Protein AF-A0A183P8N5-F1 (afdb_monomer)

Foldseek 3Di:
DPVVLCVVVVVVVLQVVLVVVCCVVPVDDPVPVVSSVVVSCVVCVVSDDDDQCLAEAEDEPPDDCVVAFADDDDPDPPPDCPSVVPGHHRPDYDDPYPDDPVNDPPVVVVVVVVDPDDDDDPDDDD

Structure (mmCIF, N/CA/C/O backbone):
data_AF-A0A183P8N5-F1
#
_entry.id   AF-A0A183P8N5-F1
#
loop_
_atom_site.group_PDB
_atom_site.id
_atom_site.type_symbol
_atom_site.label_atom_id
_atom_site.label_alt_id
_atom_site.label_comp_id
_atom_site.label_asym_id
_atom_site.label_entity_id
_atom_site.label_seq_id
_atom_site.pdbx_PDB_ins_code
_atom_site.Cartn_x
_atom_site.Cartn_y
_atom_site.Cartn_z
_atom_site.occupancy
_atom_site.B_iso_or_equiv
_atom_site.auth_seq_id
_atom_site.auth_comp_id
_atom_site.auth_asym_id
_atom_site.auth_atom_id
_atom_site.pdbx_PDB_model_num
ATOM 1 N N . MET A 1 1 ? -10.816 -7.288 -1.085 1.00 88.25 1 MET A N 1
ATOM 2 C CA . MET A 1 1 ? -11.111 -7.138 0.358 1.00 88.25 1 MET A CA 1
ATOM 3 C C . MET A 1 1 ? -12.057 -8.243 0.781 1.00 88.25 1 MET A C 1
ATOM 5 O O . MET A 1 1 ? -13.008 -8.500 0.055 1.00 88.25 1 MET A O 1
ATOM 9 N N . ASP A 1 2 ? -11.819 -8.874 1.928 1.00 94.50 2 ASP A N 1
ATOM 10 C CA . ASP A 1 2 ? -12.758 -9.842 2.506 1.00 94.50 2 ASP A CA 1
ATOM 11 C C . ASP A 1 2 ? -13.745 -9.108 3.423 1.00 94.50 2 ASP A C 1
ATOM 13 O O . ASP A 1 2 ? -13.431 -8.765 4.562 1.00 94.50 2 ASP A O 1
ATOM 17 N N . LEU A 1 3 ? -14.940 -8.818 2.908 1.00 93.25 3 LEU A N 1
ATOM 18 C CA . LEU A 1 3 ? -15.924 -8.005 3.626 1.00 93.25 3 LEU A CA 1
ATOM 19 C C . LEU A 1 3 ? -16.493 -8.703 4.869 1.00 93.25 3 LEU A C 1
ATOM 21 O O . LEU A 1 3 ? -16.939 -8.019 5.789 1.00 93.25 3 LEU A O 1
ATOM 25 N N . ALA A 1 4 ? -16.502 -10.037 4.915 1.00 94.31 4 ALA A N 1
ATOM 26 C CA . ALA A 1 4 ? -16.972 -10.770 6.086 1.00 94.31 4 ALA A CA 1
ATOM 27 C C . ALA A 1 4 ? -15.979 -10.599 7.243 1.00 94.31 4 ALA A C 1
ATOM 29 O O . ALA A 1 4 ? -16.378 -10.187 8.334 1.00 94.31 4 ALA A O 1
ATOM 30 N N . LYS A 1 5 ? -14.681 -10.787 6.969 1.00 92.50 5 LYS A N 1
ATOM 31 C CA . LYS A 1 5 ? -13.609 -10.579 7.956 1.00 92.50 5 LYS A CA 1
ATOM 32 C C . LYS A 1 5 ? -13.523 -9.135 8.438 1.00 92.50 5 LYS A C 1
ATOM 34 O O . LYS A 1 5 ? -13.336 -8.890 9.626 1.00 92.50 5 LYS A O 1
ATOM 39 N N . LEU A 1 6 ? -13.700 -8.163 7.541 1.00 92.81 6 LEU A N 1
ATOM 40 C CA . LEU A 1 6 ? -13.687 -6.748 7.925 1.00 92.81 6 LEU A CA 1
ATOM 41 C C . LEU A 1 6 ? -14.849 -6.395 8.866 1.00 92.81 6 LEU A C 1
ATOM 43 O O . LEU A 1 6 ? -14.657 -5.648 9.827 1.00 92.81 6 LEU A O 1
ATOM 47 N N . ARG A 1 7 ? -16.046 -6.951 8.633 1.00 92.50 7 ARG A N 1
ATOM 48 C CA . ARG A 1 7 ? -17.193 -6.753 9.533 1.00 92.50 7 ARG A CA 1
ATOM 49 C C . ARG A 1 7 ? -16.964 -7.400 10.898 1.00 92.50 7 ARG A C 1
ATOM 51 O O . ARG A 1 7 ? -17.266 -6.765 11.903 1.00 92.50 7 ARG A O 1
ATOM 58 N N . SER A 1 8 ? -16.384 -8.602 10.953 1.00 92.19 8 SER A N 1
ATOM 59 C CA . SER A 1 8 ? -16.075 -9.266 12.228 1.00 92.19 8 SER A CA 1
ATOM 60 C C . SER A 1 8 ? -14.941 -8.592 13.008 1.00 92.19 8 SER A C 1
ATOM 62 O O . SER A 1 8 ? -14.934 -8.643 14.230 1.00 92.19 8 SER A O 1
ATOM 64 N N . ALA A 1 9 ? -14.001 -7.933 12.324 1.00 88.62 9 ALA A N 1
ATOM 65 C CA . ALA A 1 9 ? -12.865 -7.239 12.939 1.00 88.62 9 ALA A CA 1
ATOM 66 C C . ALA A 1 9 ? -13.172 -5.789 13.366 1.00 88.62 9 ALA A C 1
ATOM 68 O O . ALA A 1 9 ? -12.254 -5.022 13.650 1.00 88.62 9 ALA A O 1
ATOM 69 N N . ALA A 1 10 ? -14.447 -5.375 13.359 1.00 90.62 10 ALA A N 1
ATOM 70 C CA . ALA A 1 10 ? -14.861 -3.995 13.619 1.00 90.62 10 ALA A CA 1
ATOM 71 C C . ALA A 1 10 ? -14.074 -2.960 12.780 1.00 90.62 10 ALA A C 1
ATOM 73 O O . ALA A 1 10 ? -13.747 -1.872 13.261 1.00 90.62 10 ALA A O 1
ATOM 74 N N . TRP A 1 11 ? -13.787 -3.280 11.509 1.00 93.94 11 TRP A N 1
ATOM 75 C CA . TRP A 1 11 ? -12.927 -2.480 10.624 1.00 93.94 11 TRP A CA 1
ATOM 76 C C . TRP A 1 11 ? -13.296 -0.995 10.585 1.00 93.94 11 TRP A C 1
ATOM 78 O O . TRP A 1 11 ? -12.418 -0.139 10.608 1.00 93.94 11 TRP A O 1
ATOM 88 N N . ASN A 1 12 ? -14.594 -0.677 10.597 1.00 94.12 12 ASN A N 1
ATOM 89 C CA . ASN A 1 12 ? -15.072 0.706 10.610 1.00 94.12 12 ASN A CA 1
ATOM 90 C C . ASN A 1 12 ? -14.524 1.513 11.803 1.00 94.12 12 ASN A C 1
ATOM 92 O O . ASN A 1 12 ? -14.161 2.678 11.656 1.00 94.12 12 ASN A O 1
ATOM 96 N N . HIS A 1 13 ? -14.419 0.896 12.981 1.00 94.75 13 HIS A N 1
ATOM 97 C CA . HIS A 1 13 ? -13.859 1.548 14.161 1.00 94.75 13 HIS A CA 1
ATOM 98 C C . HIS A 1 13 ? -12.350 1.789 14.009 1.00 94.75 13 HIS A C 1
ATOM 100 O O . HIS A 1 13 ? -11.881 2.899 14.268 1.00 94.75 13 HIS A O 1
ATOM 106 N N . LEU A 1 14 ? -11.598 0.784 13.542 1.00 94.00 14 LEU A N 1
ATOM 107 C CA . LEU A 1 14 ? -10.156 0.903 13.284 1.00 94.00 14 LEU A CA 1
ATOM 108 C C . LEU A 1 14 ? -9.864 2.005 12.261 1.00 94.00 14 LEU A C 1
ATOM 110 O O . LEU A 1 14 ? -9.040 2.886 12.509 1.00 94.00 14 LEU A O 1
ATOM 114 N N . TRP A 1 15 ? -10.607 1.998 11.156 1.00 95.12 15 TRP A N 1
ATOM 115 C CA . TRP A 1 15 ? -10.540 2.987 10.089 1.00 95.12 15 TRP A CA 1
ATOM 116 C C . TRP A 1 15 ? -10.780 4.410 10.597 1.00 95.12 15 TRP A C 1
ATOM 118 O O . TRP A 1 15 ? -9.931 5.288 10.435 1.00 95.12 15 TRP A O 1
ATOM 128 N N . MET A 1 16 ? -11.906 4.642 11.277 1.00 96.19 16 MET A N 1
ATOM 129 C CA . MET A 1 16 ? -12.262 5.972 11.776 1.00 96.19 16 MET A CA 1
ATOM 130 C C . MET A 1 16 ? -11.300 6.466 12.860 1.00 96.19 16 MET A C 1
ATOM 132 O O . MET A 1 16 ? -10.993 7.658 12.913 1.00 96.19 16 MET A O 1
ATOM 136 N N . SER A 1 17 ? -10.802 5.568 13.713 1.00 95.06 17 SER A N 1
ATOM 137 C CA . SER A 1 17 ? -9.794 5.891 14.726 1.00 95.06 17 SER A CA 1
ATOM 138 C C . SER A 1 17 ? -8.468 6.313 14.083 1.00 95.06 17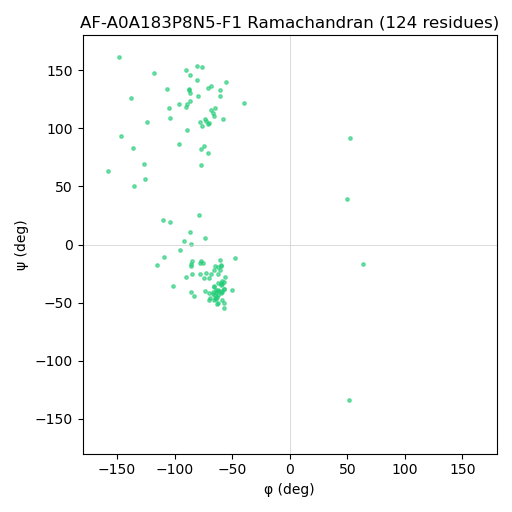 SER A C 1
ATOM 140 O O . SER A 1 17 ? -7.909 7.354 14.438 1.00 95.06 17 SER A O 1
ATOM 142 N N . ALA A 1 18 ? -8.005 5.571 13.072 1.00 94.75 18 ALA A N 1
ATOM 143 C CA . ALA A 1 18 ? -6.795 5.895 12.324 1.00 94.75 18 ALA A CA 1
ATOM 144 C C . ALA A 1 18 ? -6.919 7.226 11.568 1.00 94.75 18 ALA A C 1
ATOM 146 O O . ALA A 1 18 ? -6.022 8.061 11.679 1.00 94.75 18 ALA A O 1
ATOM 147 N N . ILE A 1 19 ? -8.042 7.484 10.883 1.00 95.75 19 ILE A N 1
ATOM 148 C CA . ILE A 1 19 ? -8.289 8.776 10.219 1.00 95.75 19 ILE A CA 1
ATOM 149 C C . ILE A 1 19 ? -8.212 9.923 11.219 1.00 95.75 19 ILE A C 1
ATOM 151 O O . ILE A 1 19 ? -7.492 10.889 10.980 1.00 95.75 19 ILE A O 1
ATOM 155 N N . LYS A 1 20 ? -8.923 9.829 12.351 1.00 94.56 20 LYS A N 1
ATOM 156 C CA . LYS A 1 20 ? -8.910 10.881 13.380 1.00 94.56 20 LYS A CA 1
ATOM 157 C C . LYS A 1 20 ? -7.500 11.132 13.907 1.00 94.56 20 LYS A C 1
ATOM 159 O O . LYS A 1 20 ? -7.124 12.284 14.105 1.00 94.56 20 LYS A O 1
ATOM 164 N N . PHE A 1 21 ? -6.723 10.070 14.112 1.00 93.25 21 PHE A N 1
ATOM 165 C CA . PHE A 1 21 ? -5.339 10.169 14.559 1.00 93.25 21 PHE A CA 1
ATOM 166 C C . PHE A 1 21 ? -4.459 10.898 13.536 1.00 93.25 21 PHE A C 1
ATOM 168 O O . PHE A 1 21 ? -3.796 11.870 13.898 1.00 93.25 21 PHE A O 1
ATOM 175 N N . VAL A 1 22 ? -4.491 10.479 12.266 1.00 92.12 22 VAL A N 1
ATOM 176 C CA . VAL A 1 22 ? -3.699 11.109 11.198 1.00 92.12 22 VAL A CA 1
ATOM 177 C C . VAL A 1 22 ? -4.125 12.564 11.015 1.00 92.12 22 VAL A C 1
ATOM 179 O O . VAL A 1 22 ? -3.291 13.455 11.112 1.00 92.12 22 VAL A O 1
ATOM 182 N N . MET A 1 23 ? -5.425 12.835 10.878 1.00 92.38 23 MET A N 1
ATOM 183 C CA . MET A 1 23 ? -5.961 14.190 10.695 1.00 92.38 23 MET A CA 1
ATOM 184 C C . MET A 1 23 ? -5.616 15.139 11.848 1.00 92.38 23 MET A C 1
ATOM 186 O O . MET A 1 23 ? -5.387 16.326 11.615 1.00 92.38 23 MET A O 1
ATOM 190 N N . LYS A 1 24 ? -5.543 14.642 13.090 1.00 93.44 24 LYS A N 1
ATOM 191 C CA . LYS A 1 24 ? -5.103 15.447 14.239 1.00 93.44 24 LYS A CA 1
ATOM 192 C C . LYS A 1 24 ? -3.633 15.860 14.116 1.00 93.44 24 LYS A C 1
ATOM 194 O O . LYS A 1 24 ? -3.295 16.969 14.521 1.00 93.44 24 LYS A O 1
ATOM 199 N N . ALA A 1 25 ? -2.783 14.990 13.575 1.00 88.31 25 ALA A N 1
ATOM 200 C CA . ALA A 1 25 ? -1.350 15.233 13.434 1.00 88.31 25 ALA A CA 1
ATOM 201 C C . ALA A 1 25 ? -1.001 16.053 12.182 1.00 88.31 25 ALA A C 1
ATOM 203 O O . ALA A 1 25 ? -0.198 16.976 12.261 1.00 88.31 25 ALA A O 1
ATOM 204 N N . THR A 1 26 ? -1.605 15.737 11.035 1.00 88.81 26 THR A N 1
ATOM 205 C CA . THR A 1 26 ? -1.188 16.260 9.724 1.00 88.81 26 THR A CA 1
ATOM 206 C C . THR A 1 26 ? -2.163 17.263 9.117 1.00 88.81 26 THR A C 1
ATOM 208 O O . THR A 1 26 ? -1.815 17.899 8.132 1.00 88.81 26 THR A O 1
ATOM 211 N N . ARG A 1 27 ? -3.377 17.426 9.670 1.00 90.88 27 ARG A N 1
ATOM 212 C CA . ARG A 1 27 ? -4.492 18.257 9.149 1.00 90.88 27 ARG A CA 1
ATOM 213 C C . ARG A 1 27 ? -5.080 17.833 7.798 1.00 90.88 27 ARG A C 1
ATOM 215 O O . ARG A 1 27 ? -6.198 18.235 7.494 1.00 90.88 27 ARG A O 1
ATOM 222 N N . TYR A 1 28 ? -4.379 17.011 7.026 1.00 88.56 28 TYR A N 1
ATOM 223 C CA . TYR A 1 28 ? -4.823 16.446 5.751 1.00 88.56 28 TYR A CA 1
ATOM 224 C C . TYR A 1 28 ? -4.225 15.047 5.533 1.00 88.56 28 TYR A C 1
ATOM 226 O O . TYR A 1 28 ? -3.230 14.677 6.160 1.00 88.56 28 TYR A O 1
ATOM 234 N N . LEU A 1 29 ? -4.816 14.259 4.630 1.00 88.81 29 LEU A N 1
ATOM 235 C CA . LEU A 1 29 ? -4.339 12.916 4.278 1.00 88.81 29 LEU A CA 1
ATOM 236 C C . LEU A 1 29 ? -3.459 12.971 3.019 1.00 88.81 29 LEU A C 1
ATOM 238 O O . LEU A 1 29 ? -3.953 12.783 1.912 1.00 88.81 29 LEU A O 1
ATOM 242 N N . SER A 1 30 ? -2.155 13.221 3.179 1.00 85.12 30 SER A N 1
ATOM 243 C CA . SER A 1 30 ? -1.207 13.388 2.057 1.00 85.12 30 SER A CA 1
ATOM 244 C C . SER A 1 30 ? -1.147 12.190 1.100 1.00 85.12 30 SER A C 1
ATOM 246 O O . SER A 1 30 ? -1.067 12.372 -0.109 1.00 85.12 30 SER A O 1
ATOM 248 N N . ALA A 1 31 ? -1.225 10.971 1.637 1.00 85.81 31 ALA A N 1
ATOM 249 C CA . ALA A 1 31 ? -1.291 9.722 0.874 1.00 85.81 31 ALA A CA 1
ATOM 250 C C . ALA A 1 31 ? -2.711 9.121 0.856 1.00 85.81 31 ALA A C 1
ATOM 252 O O . ALA A 1 31 ? -2.873 7.917 0.659 1.00 85.81 31 ALA A O 1
ATOM 253 N N . GLY A 1 32 ? -3.735 9.934 1.148 1.00 90.56 32 GLY A N 1
ATOM 254 C CA . GLY A 1 32 ? -5.127 9.499 1.230 1.00 90.56 32 GLY A CA 1
ATOM 255 C C . GLY A 1 32 ? -5.323 8.279 2.134 1.00 90.56 32 GLY A C 1
ATOM 256 O O . GLY A 1 32 ? -4.778 8.183 3.238 1.00 90.56 32 GLY A O 1
ATOM 257 N N . GLU A 1 33 ? -6.090 7.319 1.628 1.00 92.31 33 GLU A N 1
ATOM 258 C CA . GLU A 1 33 ? -6.336 6.015 2.248 1.00 92.31 33 GLU A CA 1
ATOM 259 C C . GLU A 1 33 ? -5.080 5.170 2.472 1.00 92.31 33 GLU A C 1
ATOM 261 O O . GLU A 1 33 ? -5.008 4.462 3.475 1.00 92.31 33 GLU A O 1
ATOM 266 N N . GLN A 1 34 ? -4.066 5.258 1.604 1.00 91.38 34 GLN A N 1
ATOM 267 C CA . GLN A 1 34 ? -2.852 4.449 1.730 1.00 91.38 34 GLN A CA 1
ATOM 268 C C . GLN A 1 34 ? -2.120 4.766 3.039 1.00 91.38 34 GLN A C 1
ATOM 270 O O . GLN A 1 34 ? -1.657 3.858 3.729 1.00 91.38 34 GLN A O 1
ATOM 275 N N . GLY A 1 35 ? -2.076 6.042 3.433 1.00 91.94 35 GLY A N 1
ATOM 276 C CA . GLY A 1 35 ? -1.506 6.457 4.717 1.00 91.94 35 GLY A CA 1
ATOM 277 C C . GLY A 1 35 ? -2.280 5.906 5.920 1.00 91.94 35 GLY A C 1
ATOM 278 O O . GLY A 1 35 ? -1.678 5.438 6.887 1.00 91.94 35 GLY A O 1
ATOM 279 N N . VAL A 1 36 ? -3.613 5.906 5.842 1.00 94.94 36 VAL A N 1
ATOM 280 C CA . VAL A 1 36 ? -4.497 5.375 6.894 1.00 94.94 36 VAL A CA 1
ATOM 281 C C . VAL A 1 36 ? -4.325 3.861 7.030 1.00 94.94 36 VAL A C 1
ATOM 283 O O . VAL A 1 36 ? -4.125 3.361 8.136 1.00 94.94 36 VAL A O 1
ATOM 286 N N . ILE A 1 37 ? -4.342 3.131 5.912 1.00 94.19 37 ILE A N 1
ATOM 287 C CA . ILE A 1 37 ? -4.164 1.674 5.880 1.00 94.19 37 ILE A CA 1
ATOM 288 C C . ILE A 1 37 ? -2.781 1.289 6.400 1.00 94.19 37 ILE A C 1
ATOM 290 O O . ILE A 1 37 ? -2.687 0.377 7.216 1.00 94.19 37 ILE A O 1
ATOM 294 N N . ASN A 1 38 ? -1.725 2.002 5.998 1.00 92.19 38 ASN A N 1
ATOM 295 C CA . ASN A 1 38 ? -0.368 1.747 6.483 1.00 92.19 38 ASN A CA 1
ATOM 296 C C . ASN A 1 38 ? -0.265 1.894 8.005 1.00 92.19 38 ASN A C 1
ATOM 298 O O . ASN A 1 38 ? 0.387 1.078 8.653 1.00 92.19 38 ASN A O 1
ATOM 302 N N . LEU A 1 39 ? -0.931 2.896 8.589 1.00 93.69 39 LEU A N 1
ATOM 303 C CA . LEU A 1 39 ? -0.968 3.070 10.041 1.00 93.69 39 LEU A CA 1
ATOM 304 C C . LEU A 1 39 ? -1.690 1.910 10.740 1.00 93.69 39 LEU A C 1
ATOM 306 O O . LEU A 1 39 ? -1.213 1.426 11.767 1.00 93.69 39 LEU A O 1
ATOM 310 N N . ILE A 1 40 ? -2.832 1.470 10.203 1.00 94.75 40 ILE A N 1
ATOM 311 C CA . ILE A 1 40 ? -3.580 0.333 10.759 1.00 94.75 40 ILE A CA 1
ATOM 312 C C . ILE A 1 40 ? -2.744 -0.944 10.641 1.00 94.75 40 ILE A C 1
ATOM 314 O O . ILE A 1 40 ? -2.581 -1.648 11.630 1.00 94.75 40 ILE A O 1
ATOM 318 N N . MET A 1 41 ? -2.144 -1.205 9.476 1.00 93.88 41 MET A N 1
ATOM 319 C CA . MET A 1 41 ? -1.276 -2.360 9.232 1.00 93.88 41 MET A CA 1
ATOM 320 C C . MET A 1 41 ? -0.062 -2.379 10.160 1.00 93.88 41 MET A C 1
ATOM 322 O O . MET A 1 41 ? 0.271 -3.427 10.699 1.00 93.88 41 MET A O 1
ATOM 326 N N . PHE A 1 42 ? 0.569 -1.228 10.404 1.00 92.44 42 PHE A N 1
ATOM 327 C CA . PHE A 1 42 ? 1.688 -1.129 11.342 1.00 92.44 42 PHE A CA 1
ATOM 328 C C . PHE A 1 42 ? 1.299 -1.561 12.765 1.00 92.44 42 PHE A C 1
ATOM 330 O O . PHE A 1 42 ? 2.111 -2.149 13.473 1.00 92.44 42 PHE A O 1
ATOM 337 N N . ARG A 1 43 ? 0.057 -1.287 13.186 1.00 91.06 43 ARG A N 1
ATOM 338 C CA . ARG A 1 43 ? -0.444 -1.636 14.524 1.00 91.06 43 ARG A CA 1
ATOM 339 C C . ARG A 1 43 ? -1.087 -3.023 14.598 1.00 91.06 43 ARG A C 1
ATOM 341 O O . ARG A 1 43 ? -1.136 -3.587 15.686 1.00 91.06 43 ARG A O 1
ATOM 348 N N . ASN A 1 44 ? -1.641 -3.528 13.496 1.00 90.44 44 ASN A N 1
ATOM 349 C CA . ASN A 1 44 ? -2.504 -4.718 13.436 1.00 90.44 44 ASN A CA 1
ATOM 350 C C . ASN A 1 44 ? -2.102 -5.617 12.250 1.00 90.44 44 ASN A C 1
ATOM 352 O O . ASN A 1 44 ? -2.930 -5.957 11.400 1.00 90.44 44 ASN A O 1
ATOM 356 N N . ASN A 1 45 ? -0.813 -5.936 12.126 1.00 88.12 45 ASN A N 1
ATOM 357 C CA . ASN A 1 45 ? -0.258 -6.615 10.949 1.00 88.12 45 ASN A CA 1
ATOM 358 C C . ASN A 1 45 ? -0.918 -7.983 10.679 1.00 88.12 45 ASN A C 1
ATOM 360 O O . ASN A 1 45 ? -1.102 -8.374 9.531 1.00 88.12 45 ASN A O 1
ATOM 364 N N . GLU A 1 46 ? -1.355 -8.680 11.726 1.00 88.44 46 GLU A N 1
ATOM 365 C CA . GLU A 1 46 ? -2.081 -9.952 11.665 1.00 88.44 46 GLU A CA 1
ATOM 366 C C . GLU A 1 46 ? -3.435 -9.870 10.941 1.00 88.44 46 GLU A C 1
ATOM 368 O O . GLU A 1 46 ? -3.951 -10.884 10.474 1.00 88.44 46 GLU A O 1
ATOM 373 N N . THR A 1 47 ? -4.000 -8.667 10.802 1.00 86.88 47 THR A N 1
ATOM 374 C CA . THR A 1 47 ? -5.255 -8.436 10.068 1.00 86.88 47 THR A CA 1
ATOM 375 C C . THR A 1 47 ? -5.038 -8.427 8.548 1.00 86.88 47 THR A C 1
ATOM 377 O O . THR A 1 47 ? -5.994 -8.549 7.777 1.00 86.88 47 THR A O 1
ATOM 380 N N . PHE A 1 48 ? -3.789 -8.303 8.088 1.00 91.56 48 PHE A N 1
ATOM 381 C CA . PHE A 1 48 ? -3.454 -8.124 6.680 1.00 91.56 48 PHE A CA 1
ATOM 382 C C . PHE A 1 48 ? -2.846 -9.381 6.071 1.00 91.56 48 PHE A C 1
ATOM 384 O O . PHE A 1 48 ? -1.911 -9.987 6.587 1.00 91.56 48 PHE A O 1
ATOM 391 N N . TYR A 1 49 ? -3.344 -9.732 4.889 1.00 92.50 49 TYR A N 1
ATOM 392 C CA . TYR A 1 49 ? -2.702 -10.722 4.042 1.00 92.50 49 TYR A CA 1
ATOM 393 C C . TYR A 1 49 ? -1.714 -10.026 3.104 1.00 92.50 49 TYR A C 1
ATOM 395 O O . TYR A 1 49 ? -2.110 -9.196 2.281 1.00 92.50 49 TYR A O 1
ATOM 403 N N . LYS A 1 50 ? -0.427 -10.369 3.215 1.00 92.00 50 LYS A N 1
ATOM 404 C CA . LYS A 1 50 ? 0.612 -9.827 2.335 1.00 92.00 50 LYS A CA 1
ATOM 405 C C . LYS A 1 50 ? 0.501 -10.454 0.948 1.00 92.00 50 LYS A C 1
ATOM 407 O O . LYS A 1 50 ? 0.860 -11.613 0.749 1.00 92.00 50 LYS A O 1
ATOM 412 N N . ILE A 1 51 ? 0.049 -9.661 -0.018 1.00 92.69 51 ILE A N 1
ATOM 413 C CA . ILE A 1 51 ? 0.061 -10.052 -1.427 1.00 92.69 51 ILE A CA 1
ATOM 414 C C . ILE A 1 51 ? 1.521 -10.046 -1.924 1.00 92.69 51 ILE A C 1
ATOM 416 O O . ILE A 1 51 ? 2.257 -9.098 -1.628 1.00 92.69 51 ILE A O 1
ATOM 420 N N . PRO A 1 52 ? 1.968 -11.081 -2.660 1.00 92.94 52 PRO A N 1
ATOM 421 C CA . PRO A 1 52 ? 3.272 -11.073 -3.315 1.00 92.94 52 PRO A CA 1
ATOM 422 C C . PRO A 1 52 ? 3.445 -9.857 -4.234 1.00 92.94 52 PRO A C 1
ATOM 424 O O . PRO A 1 52 ? 2.510 -9.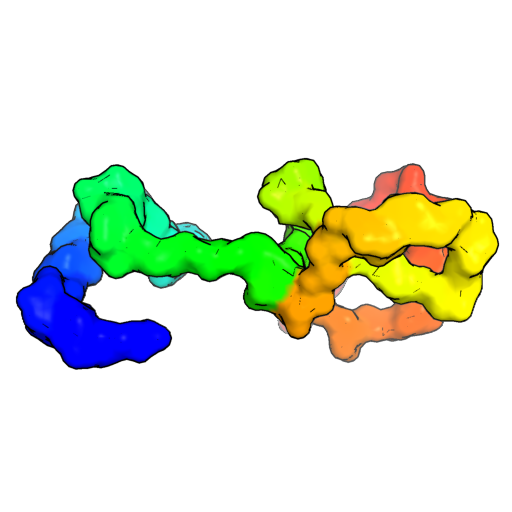458 -4.928 1.00 92.94 52 PRO A O 1
ATOM 427 N N . CYS A 1 53 ? 4.636 -9.261 -4.235 1.00 90.31 53 CYS A N 1
ATOM 428 C CA . CYS A 1 53 ? 4.859 -7.961 -4.865 1.00 90.31 53 CYS A CA 1
ATOM 429 C C . CYS A 1 53 ? 4.686 -7.979 -6.394 1.00 90.31 53 CYS A C 1
ATOM 431 O O . CYS A 1 53 ? 4.349 -6.949 -6.970 1.00 90.31 53 CYS A O 1
ATOM 433 N N . GLU A 1 54 ? 4.805 -9.143 -7.045 1.00 90.88 54 GLU A N 1
ATOM 434 C CA . GLU A 1 54 ? 4.567 -9.288 -8.485 1.00 90.88 54 GLU A CA 1
ATOM 435 C C . GLU A 1 54 ? 3.142 -8.902 -8.931 1.00 90.88 54 GLU A C 1
ATOM 437 O O . GLU A 1 54 ? 2.906 -8.641 -10.108 1.00 90.88 54 GLU A O 1
ATOM 442 N N . TRP A 1 55 ? 2.189 -8.837 -7.998 1.00 94.06 55 TRP A N 1
ATOM 443 C CA . TRP A 1 55 ? 0.813 -8.396 -8.243 1.00 94.06 55 TRP A CA 1
ATOM 444 C C . TRP A 1 55 ? 0.614 -6.876 -8.162 1.00 94.06 55 TRP A C 1
ATOM 446 O O . TRP A 1 55 ? -0.516 -6.414 -8.295 1.00 94.06 55 TRP A O 1
ATOM 456 N N . ASN A 1 56 ? 1.661 -6.095 -7.896 1.00 92.31 56 ASN A N 1
ATOM 457 C CA . ASN A 1 56 ? 1.585 -4.636 -7.850 1.00 92.31 56 ASN A CA 1
ATOM 458 C C . ASN A 1 56 ? 2.974 -4.017 -8.080 1.00 92.31 56 ASN A C 1
ATOM 460 O O . ASN A 1 56 ? 3.535 -3.378 -7.185 1.00 92.31 56 ASN A O 1
ATOM 464 N N . ILE A 1 57 ? 3.552 -4.234 -9.264 1.00 88.94 57 ILE A N 1
ATOM 465 C CA . ILE A 1 57 ? 4.821 -3.607 -9.649 1.00 88.94 57 ILE A CA 1
ATOM 466 C C . ILE A 1 57 ? 4.570 -2.129 -9.923 1.00 88.94 57 ILE A C 1
ATOM 468 O O . ILE A 1 57 ? 3.965 -1.774 -10.929 1.00 88.94 57 ILE A O 1
ATOM 472 N N . GLN A 1 58 ? 5.006 -1.271 -9.006 1.00 85.75 58 GLN A N 1
ATOM 473 C CA . GLN A 1 58 ? 4.826 0.175 -9.098 1.00 85.75 58 GLN A CA 1
ATOM 474 C C . GLN A 1 58 ? 5.979 0.809 -9.880 1.00 85.75 58 GLN A C 1
ATOM 476 O O . GLN A 1 58 ? 7.139 0.507 -9.609 1.00 85.75 58 GLN A O 1
ATOM 481 N N . LEU A 1 59 ? 5.659 1.698 -10.820 1.00 78.69 59 LEU A N 1
ATOM 482 C CA . LEU A 1 59 ? 6.627 2.347 -11.716 1.00 78.69 59 LEU A CA 1
ATOM 483 C C . LEU A 1 59 ? 6.828 3.848 -11.438 1.00 78.69 59 LEU A C 1
ATOM 485 O O . LEU A 1 59 ? 7.252 4.595 -12.315 1.00 78.69 59 LEU A O 1
ATOM 489 N N . SER A 1 60 ? 6.505 4.333 -10.238 1.00 78.56 60 SER A N 1
ATOM 490 C CA . SER A 1 60 ? 6.773 5.727 -9.868 1.00 78.56 60 SER A CA 1
ATOM 491 C C . SER A 1 60 ? 8.230 5.944 -9.451 1.00 78.56 60 SER A C 1
ATOM 493 O O . SER A 1 60 ? 8.884 5.049 -8.920 1.00 78.56 60 SER A O 1
ATOM 495 N N . SER A 1 61 ? 8.725 7.173 -9.625 1.00 68.56 61 SER A N 1
ATOM 496 C CA . SER A 1 61 ? 10.115 7.566 -9.332 1.00 68.56 61 SER A CA 1
ATOM 497 C C . SER A 1 61 ? 10.554 7.369 -7.874 1.00 68.56 61 SER A C 1
ATOM 499 O O . SER A 1 61 ? 11.746 7.336 -7.591 1.00 68.56 61 SER A O 1
ATOM 501 N N . GLY A 1 62 ? 9.608 7.235 -6.939 1.00 69.06 62 GLY A N 1
ATOM 502 C CA . GLY A 1 62 ? 9.882 6.987 -5.520 1.00 69.06 62 GLY A CA 1
ATOM 503 C C . GLY A 1 62 ? 9.929 5.508 -5.121 1.00 69.06 62 GLY A C 1
ATOM 504 O O . GLY A 1 62 ? 10.038 5.214 -3.929 1.00 69.06 62 GLY A O 1
ATOM 505 N N . VAL A 1 63 ? 9.780 4.574 -6.065 1.00 74.81 63 VAL A N 1
ATOM 506 C CA . VAL A 1 63 ? 9.768 3.132 -5.780 1.00 74.81 63 VAL A CA 1
ATOM 507 C C . VAL A 1 63 ? 11.188 2.582 -5.779 1.00 74.81 63 VAL A C 1
ATOM 509 O O . VAL A 1 63 ? 11.958 2.772 -6.714 1.00 74.81 63 VAL A O 1
ATOM 512 N N . ASP A 1 64 ? 11.514 1.841 -4.726 1.00 78.31 64 ASP A N 1
ATOM 513 C CA . ASP A 1 64 ? 12.745 1.063 -4.646 1.00 78.31 64 ASP A CA 1
ATOM 514 C C . ASP A 1 64 ? 12.598 -0.232 -5.460 1.00 78.31 64 ASP A C 1
ATOM 516 O O . ASP A 1 64 ? 11.916 -1.174 -5.040 1.00 78.31 64 ASP A O 1
ATOM 520 N N . VAL A 1 65 ? 13.245 -0.269 -6.628 1.00 72.75 65 VAL A N 1
ATOM 521 C CA . VAL A 1 65 ? 13.223 -1.405 -7.564 1.00 72.75 65 VAL A CA 1
ATOM 522 C C . VAL A 1 65 ? 13.775 -2.698 -6.956 1.00 72.75 65 VAL A C 1
ATOM 524 O O . VAL A 1 65 ? 13.406 -3.787 -7.393 1.00 72.75 65 VAL A O 1
ATOM 527 N N . HIS A 1 66 ? 14.592 -2.621 -5.900 1.00 78.75 66 HIS A N 1
ATOM 528 C CA . HIS A 1 66 ? 15.128 -3.803 -5.226 1.00 78.75 66 HIS A CA 1
ATOM 529 C C . HIS A 1 66 ? 14.106 -4.486 -4.306 1.00 78.75 66 HIS A C 1
ATOM 531 O O . HIS A 1 66 ? 14.302 -5.640 -3.923 1.00 78.75 66 HIS A O 1
ATOM 537 N N . ARG A 1 67 ? 12.984 -3.828 -3.969 1.00 81.06 67 ARG A N 1
ATOM 538 C CA . ARG A 1 67 ? 11.934 -4.423 -3.117 1.00 81.06 67 ARG A CA 1
ATOM 539 C C . ARG A 1 67 ? 11.119 -5.503 -3.812 1.00 81.06 67 ARG A C 1
ATOM 541 O O . ARG A 1 67 ? 10.529 -6.337 -3.124 1.00 81.06 67 ARG A O 1
ATOM 548 N N . CYS A 1 68 ? 11.053 -5.475 -5.140 1.00 85.88 68 CYS A N 1
ATOM 549 C CA . CYS A 1 68 ? 10.390 -6.510 -5.919 1.00 85.88 68 CYS A CA 1
ATOM 550 C C . CYS A 1 68 ? 11.243 -6.909 -7.128 1.0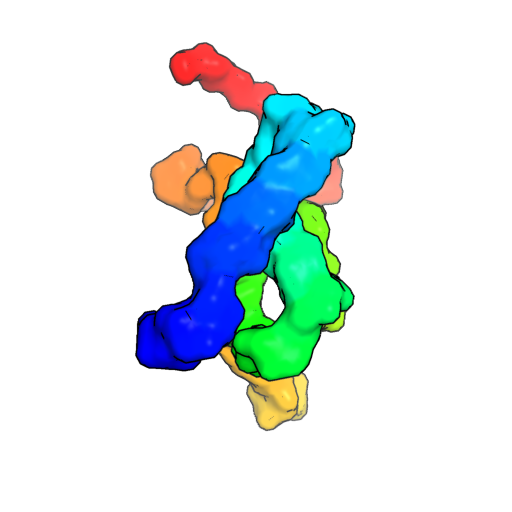0 85.88 68 CYS A C 1
ATOM 552 O O . CYS A 1 68 ? 11.022 -6.398 -8.226 1.00 85.88 68 CYS A O 1
ATOM 554 N N . PRO A 1 69 ? 12.222 -7.812 -6.941 1.00 82.25 69 PRO A N 1
ATOM 555 C CA . PRO A 1 69 ? 13.032 -8.300 -8.045 1.00 82.25 69 PRO A CA 1
ATOM 556 C C . PRO A 1 69 ? 12.166 -9.184 -8.948 1.00 82.25 69 PRO A C 1
ATOM 558 O O . PRO A 1 69 ? 11.834 -10.319 -8.596 1.00 82.25 69 PRO A O 1
ATOM 561 N N . VAL A 1 70 ? 11.779 -8.642 -10.101 1.00 82.25 70 VAL A N 1
ATOM 562 C CA . VAL A 1 70 ? 11.046 -9.362 -11.146 1.00 82.25 70 VAL A CA 1
ATOM 563 C C . VAL A 1 70 ? 11.851 -9.420 -12.433 1.00 82.25 70 VAL A C 1
ATOM 565 O O . VAL A 1 70 ? 12.598 -8.495 -12.751 1.00 82.25 70 VAL A O 1
ATOM 568 N N . SER A 1 71 ? 11.674 -10.505 -13.182 1.00 81.00 71 SER A N 1
ATOM 569 C CA . SE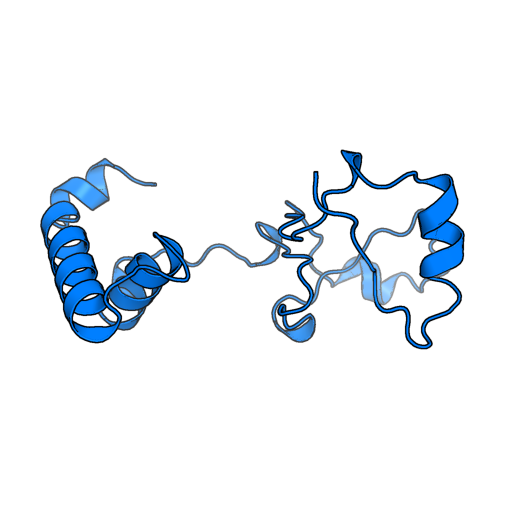R A 1 71 ? 12.264 -10.649 -14.512 1.00 81.00 71 SER A CA 1
ATOM 570 C C . SER A 1 71 ? 11.300 -10.097 -15.555 1.00 81.00 71 SER A C 1
ATOM 572 O O . SER A 1 71 ? 10.165 -10.564 -15.672 1.00 81.00 71 SER A O 1
ATOM 574 N N . TRP A 1 72 ? 11.756 -9.102 -16.313 1.00 74.19 72 TRP A N 1
ATOM 575 C CA . TRP A 1 72 ? 11.018 -8.549 -17.444 1.00 74.19 72 TRP A CA 1
ATOM 576 C C . TRP A 1 72 ? 11.192 -9.458 -18.660 1.00 74.19 72 TRP A C 1
ATOM 578 O O . TRP A 1 72 ? 12.314 -9.800 -19.034 1.00 74.19 72 TRP A O 1
ATOM 588 N N . LEU A 1 73 ? 10.082 -9.855 -19.280 1.00 66.19 73 LEU A N 1
ATOM 589 C CA . LEU A 1 73 ? 10.121 -10.512 -20.581 1.00 66.19 73 LEU A CA 1
ATOM 590 C C . LEU A 1 73 ? 10.511 -9.469 -21.631 1.00 66.19 73 LEU A C 1
ATOM 592 O O . LEU A 1 73 ? 9.696 -8.629 -21.998 1.00 66.19 73 LEU A O 1
ATOM 596 N N . ALA A 1 74 ? 11.760 -9.501 -22.092 1.00 59.94 74 ALA A N 1
ATOM 597 C CA . ALA A 1 74 ? 12.164 -8.773 -23.287 1.00 59.94 74 ALA A CA 1
ATOM 598 C C . ALA A 1 74 ? 11.912 -9.657 -24.517 1.00 59.94 74 ALA A C 1
ATOM 600 O O . ALA A 1 74 ? 12.309 -10.821 -24.529 1.00 59.94 74 ALA A O 1
ATOM 601 N N . GLU A 1 75 ? 11.291 -9.091 -25.553 1.00 53.97 75 GLU A N 1
ATOM 602 C CA . GLU A 1 75 ? 10.902 -9.772 -26.802 1.00 53.97 75 GLU A CA 1
ATOM 603 C C . GLU A 1 75 ? 12.103 -10.357 -27.584 1.00 53.97 75 GLU A C 1
ATOM 605 O O . GLU A 1 75 ? 11.928 -11.231 -28.425 1.00 53.97 75 GLU A O 1
ATOM 610 N N . ASN A 1 76 ? 13.339 -9.967 -27.234 1.00 51.69 76 ASN A N 1
ATOM 611 C CA . ASN A 1 76 ? 14.586 -10.394 -27.880 1.00 51.69 76 ASN A CA 1
ATOM 612 C C . ASN A 1 76 ? 15.607 -10.995 -26.890 1.00 51.69 76 ASN A C 1
ATOM 614 O O . ASN A 1 76 ? 16.735 -10.506 -26.770 1.00 51.69 76 ASN A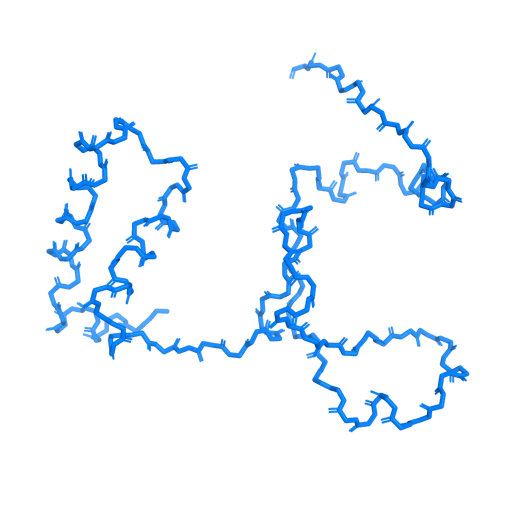 O 1
ATOM 618 N N . SER A 1 77 ? 15.251 -12.034 -26.133 1.00 52.34 77 SER A N 1
ATOM 619 C CA . SER A 1 77 ? 16.158 -12.626 -25.140 1.00 52.34 77 SER A CA 1
ATOM 620 C C . SER A 1 77 ? 17.289 -13.473 -25.757 1.00 52.34 77 SER A C 1
ATOM 622 O O . SER A 1 77 ? 17.274 -14.699 -25.755 1.00 52.34 77 SER A O 1
ATOM 624 N N . LEU A 1 78 ? 18.372 -12.789 -26.142 1.00 51.34 78 LEU A N 1
ATOM 625 C CA . LEU A 1 78 ? 19.752 -13.292 -26.007 1.00 51.34 78 LEU A CA 1
ATOM 626 C C . LEU A 1 78 ? 20.232 -13.269 -24.537 1.00 51.34 78 LEU A C 1
ATOM 628 O O . LEU A 1 78 ? 21.393 -13.552 -24.244 1.00 51.34 78 LEU A O 1
ATOM 632 N N . LEU A 1 79 ? 19.348 -12.935 -23.592 1.00 53.22 79 LEU A N 1
ATOM 633 C CA . LEU A 1 79 ? 19.591 -13.084 -22.162 1.00 53.22 79 LEU A CA 1
ATOM 634 C C . LEU A 1 79 ? 19.647 -14.574 -21.826 1.00 53.22 79 LEU A C 1
ATOM 636 O O . LEU A 1 79 ? 18.661 -15.293 -21.980 1.00 53.22 79 LEU A O 1
ATOM 640 N N . ASN A 1 80 ? 20.820 -15.025 -21.377 1.00 51.53 80 ASN A N 1
ATOM 641 C CA . ASN A 1 80 ? 21.058 -16.377 -20.885 1.00 51.53 80 ASN A CA 1
ATOM 642 C C . ASN A 1 80 ? 19.864 -16.870 -20.055 1.00 51.53 80 ASN A C 1
ATOM 644 O O . ASN A 1 80 ? 19.523 -16.280 -19.032 1.00 51.53 80 ASN A O 1
ATOM 648 N N . ASN A 1 81 ? 19.276 -17.989 -20.485 1.00 53.59 81 ASN A N 1
ATOM 649 C CA . ASN A 1 81 ? 18.064 -18.622 -19.947 1.00 53.59 81 ASN A CA 1
ATOM 650 C C . ASN A 1 81 ? 18.000 -18.781 -18.413 1.00 53.59 81 ASN A C 1
ATOM 652 O O . ASN A 1 81 ? 16.951 -19.119 -17.886 1.00 53.59 81 ASN A O 1
ATOM 656 N N . ARG A 1 82 ? 19.086 -18.579 -17.662 1.00 51.97 82 ARG A N 1
ATOM 657 C CA . ARG A 1 82 ? 19.099 -18.785 -16.209 1.00 51.97 82 ARG A CA 1
ATOM 658 C C . ARG A 1 82 ? 18.352 -17.686 -15.443 1.00 51.97 82 ARG A C 1
ATOM 660 O O . ARG A 1 82 ? 17.591 -18.028 -14.547 1.00 51.97 82 ARG A O 1
ATOM 667 N N . ASP A 1 83 ? 18.463 -16.413 -15.821 1.00 51.97 83 ASP A N 1
ATOM 668 C CA . ASP A 1 83 ? 17.816 -15.315 -15.068 1.00 51.97 83 ASP A CA 1
ATOM 669 C C . ASP A 1 83 ? 16.303 -15.201 -15.342 1.00 51.97 83 ASP A C 1
ATOM 671 O O . ASP A 1 83 ? 15.521 -14.768 -14.490 1.00 51.97 83 ASP A O 1
ATOM 675 N N . LEU A 1 84 ? 15.862 -15.666 -16.515 1.00 54.38 84 LEU A N 1
ATOM 676 C CA . LEU A 1 84 ? 14.445 -15.778 -16.879 1.00 54.38 84 LEU A CA 1
ATOM 677 C C . LEU A 1 84 ? 13.741 -16.953 -16.182 1.00 54.38 84 LEU A C 1
ATOM 679 O O . LEU A 1 84 ? 12.542 -16.876 -15.927 1.00 54.38 84 LEU A O 1
ATOM 683 N N . MET A 1 85 ? 14.473 -18.024 -15.856 1.00 50.78 85 MET A N 1
ATOM 684 C CA . MET A 1 85 ? 13.893 -19.265 -15.322 1.00 50.78 85 MET A CA 1
ATOM 685 C C . MET A 1 85 ? 13.694 -19.254 -13.799 1.00 50.78 85 MET A C 1
ATOM 687 O O . MET A 1 85 ? 12.932 -20.072 -13.289 1.00 50.78 85 MET A O 1
ATOM 691 N N . TYR A 1 86 ? 14.337 -18.332 -13.071 1.00 55.19 86 TYR A N 1
ATOM 692 C CA . TYR A 1 86 ? 14.242 -18.253 -11.604 1.00 55.19 86 TYR A CA 1
ATOM 693 C C . TYR A 1 86 ? 13.577 -16.977 -11.067 1.00 55.19 86 TYR A C 1
ATOM 695 O O . TYR A 1 86 ? 13.156 -16.956 -9.908 1.00 55.19 86 TYR A O 1
ATOM 703 N N . GLY A 1 87 ? 13.458 -15.917 -11.871 1.00 65.69 87 GLY A N 1
ATOM 704 C CA . GLY A 1 87 ? 12.816 -14.676 -11.439 1.00 65.69 87 GLY A CA 1
ATOM 705 C C . GLY A 1 87 ? 11.291 -14.743 -11.506 1.00 65.69 87 GLY A C 1
ATOM 706 O O . GLY A 1 87 ? 10.708 -15.314 -12.428 1.00 65.69 87 GLY A O 1
ATOM 707 N N . ARG A 1 88 ? 10.613 -14.140 -10.523 1.00 80.06 88 ARG A N 1
ATOM 708 C CA . ARG A 1 88 ? 9.152 -13.989 -10.576 1.00 80.06 88 ARG A CA 1
ATOM 709 C C . ARG A 1 88 ? 8.796 -13.010 -11.683 1.00 80.06 88 ARG A C 1
ATOM 711 O O . ARG A 1 88 ? 9.420 -11.961 -11.796 1.00 80.06 88 ARG A O 1
ATOM 718 N N . GLN A 1 89 ? 7.784 -13.335 -12.474 1.00 84.75 89 GLN A N 1
ATOM 719 C CA . GLN A 1 89 ? 7.308 -12.422 -13.504 1.00 84.75 89 GLN A CA 1
ATOM 720 C C . GLN A 1 89 ? 6.271 -11.445 -12.954 1.00 84.75 89 GLN A C 1
ATOM 722 O O . GLN A 1 89 ? 5.476 -11.836 -12.090 1.00 84.75 89 GLN A O 1
ATOM 727 N N . PRO A 1 90 ? 6.252 -10.197 -13.454 1.00 87.94 90 PRO A N 1
ATOM 728 C CA . PRO A 1 90 ? 5.197 -9.254 -13.120 1.00 87.94 90 PRO A CA 1
ATOM 729 C C . PRO A 1 90 ? 3.837 -9.812 -13.564 1.00 87.94 90 PRO A C 1
ATOM 731 O O . PRO A 1 90 ? 3.682 -10.289 -14.684 1.00 87.94 90 PRO A O 1
ATOM 734 N N . LYS A 1 91 ? 2.838 -9.743 -12.681 1.00 90.50 91 LYS A N 1
ATOM 735 C CA . LYS A 1 91 ? 1.440 -10.106 -12.974 1.00 90.50 91 LYS A CA 1
ATOM 736 C C . LYS A 1 91 ? 0.583 -8.876 -13.222 1.00 90.50 91 LYS A C 1
ATOM 738 O O . LYS A 1 91 ? -0.317 -8.912 -14.052 1.00 90.50 91 LYS A O 1
ATOM 743 N N . ILE A 1 92 ? 0.862 -7.797 -12.491 1.00 91.00 92 ILE A N 1
ATOM 744 C CA . ILE A 1 92 ? 0.244 -6.486 -12.687 1.00 91.00 92 ILE A CA 1
ATOM 745 C C . ILE A 1 92 ? 1.335 -5.429 -12.564 1.00 91.00 92 ILE A C 1
ATOM 747 O O . ILE A 1 92 ? 2.042 -5.360 -11.554 1.00 91.00 92 ILE A O 1
ATOM 751 N N . VAL A 1 93 ? 1.432 -4.592 -13.592 1.00 88.31 93 VAL A N 1
ATOM 752 C CA . VAL A 1 93 ? 2.292 -3.412 -13.620 1.00 88.31 93 VAL A CA 1
ATOM 753 C C . VAL A 1 93 ? 1.403 -2.191 -13.438 1.00 88.31 93 VAL A C 1
ATOM 755 O O . VAL A 1 93 ? 0.511 -1.933 -14.243 1.00 88.31 93 VAL A O 1
ATOM 758 N N . TYR A 1 94 ? 1.615 -1.461 -12.350 1.00 86.00 94 TYR A N 1
ATOM 759 C CA . TYR A 1 94 ? 0.839 -0.286 -12.002 1.00 86.00 94 TYR A CA 1
ATOM 760 C C . TYR A 1 94 ? 1.629 0.987 -12.300 1.00 86.00 94 TYR A C 1
ATOM 762 O O . TYR A 1 94 ? 2.583 1.347 -11.606 1.00 86.00 94 TYR A O 1
ATOM 770 N N . LEU A 1 95 ? 1.185 1.700 -13.335 1.00 83.19 95 LEU A N 1
ATOM 771 C CA . LEU A 1 95 ? 1.718 2.991 -13.766 1.00 83.19 95 LEU A CA 1
ATOM 772 C C . LEU A 1 95 ? 1.218 4.114 -12.841 1.00 83.19 95 LEU A C 1
ATOM 774 O O . LEU A 1 95 ? 0.424 4.985 -13.209 1.00 83.19 95 LEU A O 1
ATOM 778 N N . ASN A 1 96 ? 1.693 4.096 -11.598 1.00 77.44 96 ASN A N 1
ATOM 779 C CA . ASN A 1 96 ? 1.403 5.092 -10.565 1.00 77.44 96 ASN A CA 1
ATOM 780 C C . ASN A 1 96 ? 2.228 6.383 -10.714 1.00 77.44 96 ASN A C 1
ATOM 782 O O . ASN A 1 96 ? 2.447 7.102 -9.740 1.00 77.44 96 ASN A O 1
ATOM 786 N N . HIS A 1 97 ? 2.673 6.681 -11.933 1.00 74.25 97 HIS A N 1
ATOM 787 C CA . HIS A 1 97 ?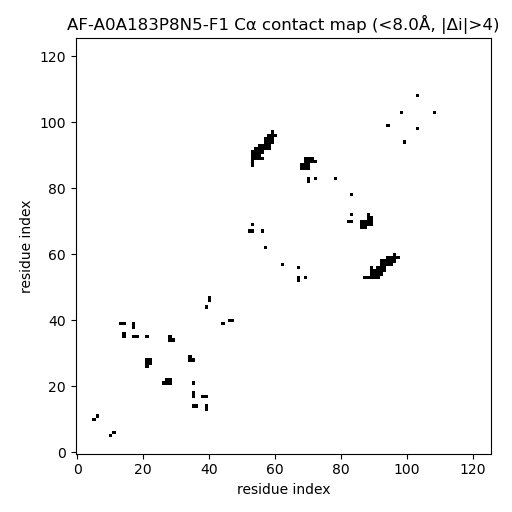 3.337 7.927 -12.280 1.00 74.25 97 HIS A CA 1
ATOM 788 C C . HIS A 1 97 ? 2.314 9.073 -12.405 1.00 74.25 97 HIS A C 1
ATOM 790 O O . HIS A 1 97 ? 1.132 8.828 -12.686 1.00 74.25 97 HIS A O 1
ATOM 796 N N . GLN A 1 98 ? 2.752 10.314 -12.159 1.00 70.56 98 GLN A N 1
ATOM 797 C CA . GLN A 1 98 ? 1.900 11.507 -12.286 1.00 70.56 98 GLN A CA 1
ATOM 798 C C . GLN A 1 98 ? 1.497 11.744 -13.744 1.00 70.56 98 GLN A C 1
ATOM 800 O O . GLN A 1 98 ? 0.333 12.000 -14.032 1.00 70.56 98 GLN A O 1
ATOM 805 N N . VAL A 1 99 ? 2.456 11.590 -14.656 1.00 71.12 99 VAL A N 1
ATOM 806 C CA . VAL A 1 99 ? 2.216 11.598 -16.101 1.00 71.12 99 VAL A CA 1
ATOM 807 C C . VAL A 1 99 ? 1.852 10.187 -16.541 1.00 71.12 99 VAL A C 1
ATOM 809 O O . VAL A 1 99 ? 2.615 9.255 -16.274 1.00 71.12 99 VAL A O 1
ATOM 812 N N . LYS A 1 100 ? 0.687 10.026 -17.168 1.00 74.94 100 LYS A N 1
ATOM 813 C CA . LYS A 1 100 ? 0.216 8.733 -17.673 1.00 74.94 100 LYS A CA 1
ATOM 814 C C . LYS A 1 100 ? 0.667 8.494 -19.116 1.00 74.94 100 LYS A C 1
ATOM 816 O O . LYS A 1 100 ? 0.815 9.474 -19.846 1.00 74.94 100 LYS A O 1
ATOM 821 N N . PRO A 1 101 ? 0.869 7.231 -19.534 1.00 70.38 101 PRO A N 1
ATOM 822 C CA . PRO A 1 101 ? 1.336 6.921 -20.884 1.00 70.38 101 PRO A CA 1
ATOM 823 C C . PRO A 1 101 ? 0.440 7.469 -21.991 1.00 70.38 101 PRO A C 1
ATOM 825 O O . PRO A 1 101 ? 0.948 7.877 -23.023 1.00 70.38 101 PRO A O 1
ATOM 828 N N . GLU A 1 102 ? -0.871 7.550 -21.769 1.00 72.25 102 GLU A N 1
ATOM 829 C CA . GLU A 1 102 ? -1.820 8.127 -22.724 1.00 72.25 102 GLU A CA 1
ATOM 830 C C . GLU A 1 102 ? -1.617 9.630 -22.978 1.00 72.25 102 GLU A C 1
ATOM 832 O O . GLU A 1 102 ? -2.091 10.146 -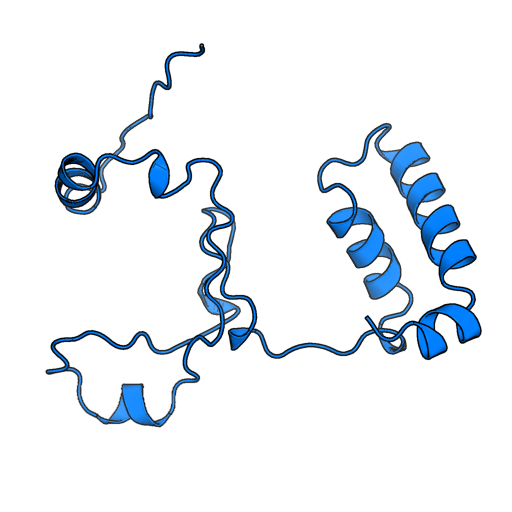23.986 1.00 72.25 102 GLU A O 1
ATOM 837 N N . TYR A 1 103 ? -0.910 10.333 -22.088 1.00 73.25 103 TYR A N 1
ATOM 838 C CA . TYR A 1 103 ? -0.544 11.743 -22.259 1.00 73.25 103 TYR A CA 1
ATOM 839 C C . TYR A 1 103 ? 0.854 11.924 -22.851 1.00 73.25 103 TYR A C 1
ATOM 841 O O . TYR A 1 103 ? 1.273 13.055 -23.098 1.00 73.25 103 TYR A O 1
ATOM 849 N N . LEU A 1 104 ? 1.594 10.831 -23.038 1.00 65.50 104 LEU A N 1
ATOM 850 C CA . LEU A 1 104 ? 2.911 10.858 -23.639 1.00 65.50 104 LEU A CA 1
ATOM 851 C C . LEU A 1 104 ? 2.771 10.540 -25.127 1.00 65.50 104 LEU A C 1
ATOM 853 O O . LEU A 1 104 ? 2.300 9.473 -25.511 1.00 65.50 104 LEU A O 1
ATOM 857 N N . ASP A 1 105 ? 3.207 11.472 -25.967 1.00 64.44 105 ASP A N 1
ATOM 858 C CA . ASP A 1 105 ? 3.435 11.185 -27.377 1.00 64.44 105 ASP A CA 1
ATOM 859 C C . ASP A 1 105 ? 4.596 10.184 -27.474 1.00 64.44 105 ASP A C 1
ATOM 861 O O . ASP A 1 105 ? 5.734 10.507 -27.120 1.00 64.44 105 ASP A O 1
ATOM 865 N N . LEU A 1 106 ? 4.291 8.947 -27.874 1.00 56.81 106 LEU A N 1
ATOM 866 C CA . LEU A 1 106 ? 5.230 7.818 -27.902 1.00 56.81 106 LEU A CA 1
ATOM 867 C C . LEU A 1 106 ? 6.484 8.120 -28.741 1.00 56.81 106 LEU A C 1
ATOM 869 O O . LEU A 1 106 ? 7.562 7.617 -28.422 1.00 56.81 106 LEU A O 1
ATOM 873 N N . GLU A 1 107 ? 6.367 8.993 -29.746 1.00 52.78 107 GLU A N 1
ATOM 874 C CA . GLU A 1 107 ? 7.479 9.486 -30.573 1.00 52.78 107 GLU A CA 1
ATOM 875 C C . GLU A 1 107 ? 8.526 10.258 -29.748 1.00 52.78 107 GLU A C 1
ATOM 877 O O . GLU A 1 107 ? 9.726 10.183 -30.014 1.00 52.78 107 GLU A O 1
ATOM 882 N N . ASN A 1 108 ? 8.101 10.964 -28.696 1.00 50.50 108 ASN A N 1
ATOM 883 C CA . ASN A 1 108 ? 8.996 11.753 -27.851 1.00 50.50 108 ASN A CA 1
ATOM 884 C C . ASN A 1 108 ? 9.669 10.921 -26.746 1.00 50.50 108 ASN A C 1
ATOM 886 O O . ASN A 1 108 ? 10.763 11.273 -26.313 1.00 50.50 108 ASN A O 1
ATOM 890 N N . ILE A 1 109 ? 9.073 9.807 -26.302 1.00 50.44 109 ILE A N 1
ATOM 891 C CA . ILE A 1 109 ? 9.610 8.984 -25.198 1.00 50.44 109 ILE A CA 1
ATOM 892 C C . ILE A 1 109 ? 10.891 8.245 -25.610 1.00 50.44 109 ILE A C 1
ATOM 894 O O . ILE A 1 109 ? 11.859 8.224 -24.851 1.00 50.44 109 ILE A O 1
ATOM 898 N N . LEU A 1 110 ? 10.943 7.696 -26.829 1.00 50.00 110 LEU A N 1
ATOM 899 C CA . LEU A 1 110 ? 12.121 6.968 -27.328 1.00 50.00 110 LEU A CA 1
ATOM 900 C C . LEU A 1 110 ? 13.375 7.861 -27.422 1.00 50.00 110 LEU A C 1
ATOM 902 O O . LEU A 1 110 ? 14.502 7.377 -27.297 1.00 50.00 110 LEU A O 1
ATOM 906 N N . ASN A 1 111 ? 13.181 9.175 -27.566 1.00 41.84 111 ASN A N 1
ATOM 907 C CA . ASN A 1 111 ? 14.256 10.167 -27.546 1.00 41.84 111 ASN A CA 1
ATOM 908 C C . ASN A 1 111 ? 14.627 10.649 -26.128 1.00 41.84 111 ASN A C 1
ATOM 910 O O . ASN A 1 111 ? 15.712 11.202 -25.945 1.00 41.84 111 ASN A O 1
ATOM 914 N N . VAL A 1 112 ? 13.756 10.454 -25.129 1.00 44.91 112 VAL A N 1
ATOM 915 C CA . VAL A 1 112 ? 13.983 10.872 -23.732 1.00 44.91 112 VAL A CA 1
ATOM 916 C C . VAL A 1 112 ? 14.760 9.811 -22.949 1.00 44.91 112 VAL A C 1
ATOM 918 O O . VAL A 1 112 ? 15.695 10.157 -22.229 1.00 44.91 112 VAL A O 1
ATOM 921 N N . ASP A 1 113 ? 14.461 8.522 -23.137 1.00 41.94 113 ASP A N 1
ATOM 922 C CA . ASP A 1 113 ? 15.128 7.442 -22.387 1.00 41.94 113 ASP A CA 1
ATOM 923 C C . ASP A 1 113 ? 16.567 7.151 -22.858 1.00 41.94 113 ASP A C 1
ATOM 925 O O . ASP A 1 113 ? 17.354 6.542 -22.134 1.00 41.94 113 ASP A O 1
ATOM 929 N N . THR A 1 114 ? 16.957 7.628 -24.044 1.00 45.66 114 THR A N 1
ATOM 930 C CA . THR A 1 114 ? 18.332 7.482 -24.560 1.00 45.66 114 THR A CA 1
ATOM 931 C C . THR A 1 114 ? 19.291 8.571 -24.073 1.00 45.66 114 THR A C 1
ATOM 933 O O . THR A 1 114 ? 20.504 8.382 -24.141 1.00 45.66 114 THR A O 1
ATOM 936 N N . ASN A 1 115 ? 18.780 9.671 -23.510 1.00 34.25 115 ASN A N 1
ATOM 937 C CA . ASN A 1 115 ? 19.579 10.777 -22.985 1.00 34.25 115 ASN A CA 1
ATOM 938 C C . ASN A 1 115 ? 19.192 11.080 -21.533 1.00 34.25 115 ASN A C 1
ATOM 940 O O . ASN A 1 115 ? 18.639 12.134 -21.216 1.00 34.25 115 ASN A O 1
ATOM 944 N N . VAL A 1 116 ? 19.527 10.167 -20.615 1.00 43.56 116 VAL A N 1
ATOM 945 C CA . VAL A 1 116 ? 19.515 10.460 -19.173 1.00 43.56 116 VAL A CA 1
ATOM 946 C C . VAL A 1 116 ? 20.677 11.403 -18.844 1.00 43.56 116 VAL A C 1
ATOM 948 O O . VAL A 1 116 ? 21.722 11.017 -18.326 1.00 43.56 116 VAL A O 1
ATOM 951 N N . SER A 1 117 ? 20.475 12.678 -19.146 1.00 38.06 117 SER A N 1
ATOM 952 C CA . SER A 1 117 ? 21.145 13.803 -18.512 1.00 38.06 117 SER A CA 1
ATOM 953 C C . SER A 1 117 ? 20.168 14.980 -18.467 1.00 38.06 117 SER A C 1
ATOM 955 O O . SER A 1 117 ? 20.049 15.764 -19.396 1.00 38.06 117 SER A O 1
ATOM 957 N N . LEU A 1 118 ? 19.456 15.075 -17.337 1.00 45.78 118 LEU A N 1
ATOM 958 C CA . LEU A 1 118 ? 18.737 16.264 -16.858 1.00 45.78 118 LEU A CA 1
ATOM 959 C C . LEU A 1 118 ? 17.769 16.913 -17.864 1.00 45.78 118 LEU A C 1
ATOM 961 O O . LEU A 1 118 ? 18.118 17.876 -18.540 1.00 45.78 118 LEU A O 1
ATOM 965 N N . THR A 1 119 ? 16.498 16.512 -17.851 1.00 36.34 119 THR A N 1
ATOM 966 C CA . THR A 1 119 ? 15.433 17.373 -18.388 1.00 36.34 119 THR A CA 1
ATOM 967 C C . THR A 1 119 ? 14.352 17.639 -17.349 1.00 36.34 119 THR A C 1
ATOM 969 O O . THR A 1 119 ? 13.515 16.808 -17.009 1.00 36.34 119 THR A O 1
ATOM 972 N N . THR A 1 120 ? 14.395 18.864 -16.832 1.00 35.41 120 THR A N 1
ATOM 973 C CA . THR A 1 120 ? 13.310 19.551 -16.140 1.00 35.41 120 THR A CA 1
ATOM 974 C C . THR A 1 120 ? 12.118 19.632 -17.094 1.00 35.41 120 THR A C 1
ATOM 976 O O . THR A 1 120 ? 12.150 20.379 -18.072 1.00 35.41 120 THR A O 1
ATOM 979 N N . TYR A 1 121 ? 11.066 18.855 -16.841 1.00 37.84 121 TYR A N 1
ATOM 980 C CA . TYR A 1 121 ? 9.839 18.947 -17.626 1.00 37.84 121 TYR A CA 1
ATOM 981 C C . TYR A 1 121 ? 9.055 20.195 -17.195 1.00 37.84 121 TYR A C 1
ATOM 983 O O . TYR A 1 121 ? 8.405 20.213 -16.150 1.00 37.84 121 TYR A O 1
ATOM 991 N N . ASN A 1 122 ? 9.132 21.259 -17.996 1.00 39.72 122 ASN A N 1
ATOM 992 C CA . ASN A 1 122 ? 8.278 22.439 -17.862 1.00 39.72 122 ASN A CA 1
ATOM 993 C C . ASN A 1 122 ? 6.886 22.121 -18.428 1.00 39.72 122 ASN A C 1
ATOM 995 O O . ASN A 1 122 ? 6.574 22.451 -19.572 1.00 39.72 122 ASN A O 1
ATOM 999 N N . GLY A 1 123 ? 6.046 21.473 -17.622 1.00 34.06 123 GLY A N 1
ATO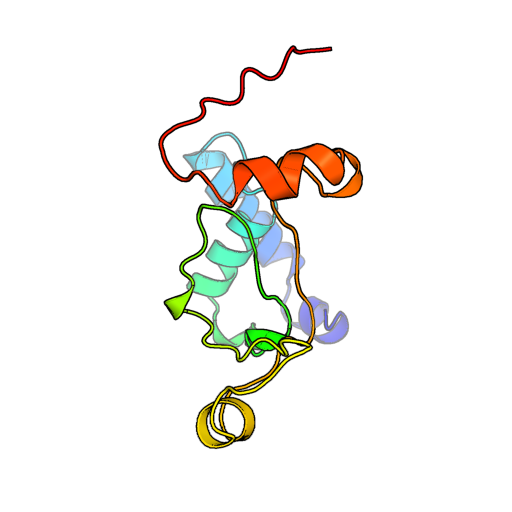M 1000 C CA . GLY A 1 123 ? 4.626 21.326 -17.928 1.00 34.06 123 GLY A CA 1
ATOM 1001 C C . GLY A 1 123 ? 3.935 22.690 -17.887 1.00 34.06 123 GLY A C 1
ATOM 1002 O O . GLY A 1 123 ? 3.833 23.307 -16.828 1.00 34.06 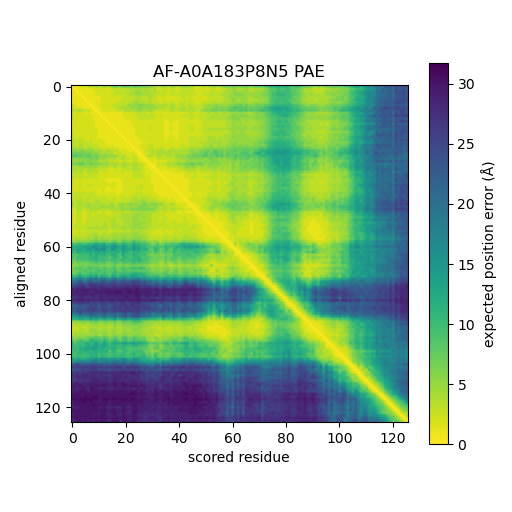123 GLY A O 1
ATOM 1003 N N . LYS A 1 124 ? 3.469 23.176 -19.043 1.00 33.81 124 LYS A N 1
ATOM 1004 C CA . LYS A 1 124 ? 2.526 24.297 -19.115 1.00 33.81 124 LYS A CA 1
ATOM 1005 C C . LYS A 1 124 ? 1.207 23.857 -18.479 1.00 33.81 124 LYS A C 1
ATOM 1007 O O . LYS A 1 124 ? 0.565 22.936 -18.971 1.00 33.81 124 LYS A O 1
ATOM 1012 N N . TYR A 1 125 ? 0.834 24.529 -17.397 1.00 37.03 125 TYR A N 1
ATOM 1013 C CA . TYR A 1 125 ? -0.483 24.430 -16.780 1.00 37.03 125 TYR A CA 1
ATOM 1014 C C . TYR A 1 125 ? -1.566 24.875 -17.774 1.00 37.03 125 TYR A C 1
ATOM 1016 O O . TYR A 1 125 ? -1.475 25.975 -18.326 1.00 37.03 125 TYR A O 1
ATOM 1024 N N . HIS A 1 126 ? -2.580 24.033 -17.961 1.00 34.62 126 HIS A N 1
ATOM 1025 C CA . HIS A 1 126 ? -3.911 24.411 -18.429 1.00 34.62 126 HIS A CA 1
ATOM 1026 C C . HIS A 1 126 ? -4.925 23.977 -17.375 1.00 34.62 126 HIS A C 1
ATOM 1028 O O . HIS A 1 126 ? -4.757 22.856 -16.841 1.00 34.62 126 HIS A O 1
#

Solvent-accessible surface area (backbone atoms only — not comparable to full-atom values): 8192 Å² total; per-residue (Å²): 134,65,66,67,61,38,61,75,64,48,40,70,58,57,52,54,51,40,46,52,54,48,39,73,75,62,74,53,63,91,58,47,66,59,52,41,51,51,54,50,40,75,76,42,50,89,80,58,82,86,73,65,53,40,65,57,41,63,65,30,94,85,55,66,68,81,80,54,73,54,37,78,88,59,99,76,67,83,61,66,68,66,61,68,73,73,39,50,55,70,75,31,78,39,77,67,38,93,74,48,73,92,78,49,61,68,81,58,49,69,64,49,76,75,52,90,68,86,78,86,81,82,75,79,87,128

Secondary structure (DSSP, 8-state):
--HHHHHHTTHHHHHHHHHHHHHHHHSS-TTHHHHHHHHHHHH-GGG-----GGG-EE-STT--GGGS-B----TT--S-HHHHHHSBPPS-EE---SS-GGGS-HHHHHHHTT--S---------

pLDDT: mean 75.62, std 19.65, range [33.81, 96.19]

Organism: NCBI:txid31246

Radius of gyration: 20.02 Å; Cα contacts (8 Å, |Δi|>4): 79; chains: 1; bounding box: 38×44×45 Å

Sequence (126 aa):
MDLAKLRSAAWNHLWMSAIKFVMKATRYLSAGEQGVINLIMFRNNETFYKIPCEWNIQLSSGVDVHRCPVSWLAENSLLNNRDLMYGRQPKIVYLNHQVKPEYLDLENILNVDTNVSLTTYNGKYH

InterPro domains:
  IPR029044 Nucleotide-diphospho-sugar transferases [G3DSA:3.90.550.10] (1-114)

Mean predicted aligned error: 11.82 Å